Protein AF-A0A3M2WX48-F1 (afdb_monomer)

Sequence (94 aa):
LQTFLRNGGALERAIARQPGQDVIRVTAQEAGDIGVDLGRGFKRVLPTGNILKNLETNGAPEKLENLRSIEGLYQYNPSKKNWETITIFPAPAP

Radius of gyration: 15.65 Å; Cα contacts (8 Å, |Δi|>4): 173; chains: 1; bounding box: 35×32×39 Å

Structure (mmCIF, N/CA/C/O backbone):
data_AF-A0A3M2WX48-F1
#
_entry.id   AF-A0A3M2WX48-F1
#
loop_
_atom_site.group_PDB
_atom_site.id
_atom_site.type_symbol
_atom_site.label_atom_id
_atom_site.label_alt_id
_atom_site.label_comp_id
_atom_site.label_asym_id
_atom_site.label_entity_id
_atom_site.label_seq_id
_atom_site.pdbx_PDB_ins_code
_atom_site.Cartn_x
_atom_site.Cartn_y
_atom_site.Cartn_z
_atom_site.occupancy
_atom_site.B_iso_or_equiv
_atom_site.auth_seq_id
_atom_site.auth_comp_id
_atom_site.auth_asym_id
_atom_site.auth_atom_id
_atom_site.pdbx_PDB_model_num
ATOM 1 N N . LEU A 1 1 ? -4.346 -9.416 -0.751 1.00 60.59 1 LEU A N 1
ATOM 2 C CA . LEU A 1 1 ? -3.496 -8.296 -0.272 1.00 60.59 1 LEU A CA 1
ATOM 3 C C . LEU A 1 1 ? -3.902 -7.809 1.122 1.00 60.59 1 LEU A C 1
ATOM 5 O O . LEU A 1 1 ? -3.095 -7.898 2.034 1.00 60.59 1 LEU A O 1
ATOM 9 N N . GLN A 1 2 ? -5.149 -7.367 1.328 1.00 61.69 2 GLN A N 1
ATOM 10 C CA . GLN A 1 2 ? -5.603 -6.800 2.612 1.00 61.69 2 GLN A CA 1
ATOM 11 C C . GLN A 1 2 ? -5.473 -7.764 3.813 1.00 61.69 2 GLN A C 1
ATOM 13 O O . GLN A 1 2 ? -5.055 -7.343 4.888 1.00 61.69 2 GLN A O 1
ATOM 18 N N . THR A 1 3 ? -5.747 -9.060 3.616 1.00 63.69 3 THR A N 1
ATOM 19 C CA . THR A 1 3 ? -5.566 -10.113 4.635 1.00 63.69 3 THR A CA 1
ATOM 20 C C . THR A 1 3 ? -4.103 -10.300 5.044 1.00 63.69 3 THR A C 1
ATOM 22 O O . THR A 1 3 ? -3.830 -10.499 6.219 1.00 63.69 3 THR A O 1
ATOM 25 N N . PHE A 1 4 ? -3.152 -10.179 4.110 1.00 60.38 4 PHE A N 1
ATOM 26 C CA . PHE A 1 4 ? -1.718 -10.308 4.404 1.00 60.38 4 PHE A CA 1
ATOM 27 C C . PHE A 1 4 ? -1.205 -9.141 5.255 1.00 60.38 4 PHE A C 1
ATOM 29 O O . PHE A 1 4 ? -0.450 -9.35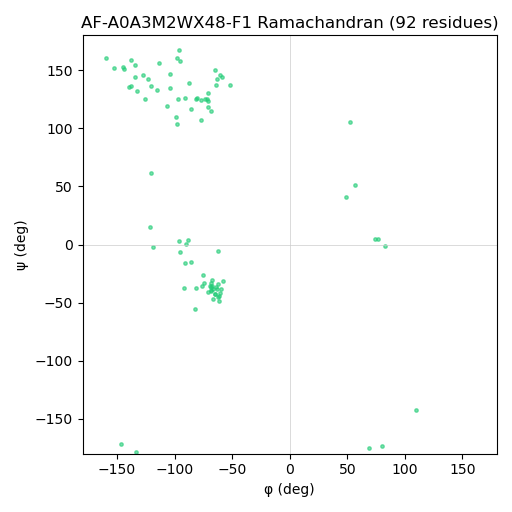4 6.197 1.00 60.38 4 PHE A O 1
ATOM 36 N N . LEU A 1 5 ? -1.667 -7.917 4.977 1.00 59.12 5 LEU A N 1
ATOM 37 C CA . LEU A 1 5 ? -1.269 -6.733 5.745 1.00 59.12 5 LEU A CA 1
ATOM 38 C C . LEU A 1 5 ? -1.824 -6.726 7.174 1.00 59.12 5 LEU A C 1
ATOM 40 O O . LEU A 1 5 ? -1.133 -6.274 8.084 1.00 59.12 5 LEU A O 1
ATOM 44 N N . ARG A 1 6 ? -3.048 -7.235 7.373 1.00 60.94 6 ARG A N 1
ATOM 45 C CA . ARG A 1 6 ? -3.674 -7.331 8.703 1.00 60.94 6 ARG A CA 1
ATOM 46 C C . ARG A 1 6 ? -3.198 -8.544 9.504 1.00 60.94 6 ARG A C 1
ATOM 48 O O . ARG A 1 6 ? -3.012 -8.432 10.702 1.00 60.94 6 ARG A O 1
ATOM 55 N N . ASN A 1 7 ? -2.971 -9.691 8.863 1.00 62.66 7 ASN A N 1
ATOM 56 C CA . ASN A 1 7 ? -2.595 -10.917 9.578 1.00 62.66 7 ASN A CA 1
ATOM 57 C C . ASN A 1 7 ? -1.072 -11.087 9.722 1.00 62.66 7 ASN A C 1
ATOM 59 O O . ASN A 1 7 ? -0.626 -11.889 10.536 1.00 62.66 7 ASN A O 1
ATOM 63 N N . GLY A 1 8 ? -0.268 -10.350 8.947 1.00 68.06 8 GLY A N 1
ATOM 64 C CA . GLY A 1 8 ? 1.199 -10.403 8.980 1.00 68.06 8 GLY A CA 1
ATOM 65 C C . GLY A 1 8 ? 1.862 -9.453 9.986 1.00 68.06 8 GLY A C 1
ATOM 66 O O . GLY A 1 8 ? 3.092 -9.339 10.008 1.00 68.06 8 GLY A O 1
ATOM 67 N N . GLY A 1 9 ? 1.083 -8.722 10.791 1.00 83.62 9 GLY A N 1
ATOM 68 C CA . GLY A 1 9 ? 1.607 -7.747 11.754 1.00 83.62 9 GLY A CA 1
ATOM 69 C C . GLY A 1 9 ? 2.135 -6.447 11.124 1.00 83.62 9 GLY A C 1
ATOM 70 O O . GLY A 1 9 ? 2.775 -5.644 11.804 1.00 83.62 9 GLY A O 1
ATOM 71 N N . ALA A 1 10 ? 1.982 -6.271 9.806 1.00 89.44 10 ALA A N 1
ATOM 72 C CA . ALA A 1 10 ? 2.597 -5.172 9.060 1.00 89.44 10 ALA A CA 1
ATOM 73 C C . ALA A 1 10 ? 1.942 -3.828 9.393 1.00 89.44 10 ALA A C 1
ATOM 75 O O . ALA A 1 10 ? 2.632 -2.824 9.573 1.00 89.44 10 ALA A O 1
ATOM 76 N N . LEU A 1 11 ? 0.613 -3.827 9.520 1.00 90.31 11 LEU A N 1
ATOM 77 C CA . LEU A 1 11 ? -0.142 -2.649 9.924 1.00 90.31 11 LEU A CA 1
ATOM 78 C C . LEU A 1 11 ? 0.209 -2.234 11.359 1.00 90.31 11 LEU A C 1
ATOM 80 O O . LEU A 1 11 ? 0.440 -1.060 11.617 1.00 90.31 11 LEU A O 1
ATOM 84 N N . GLU A 1 12 ? 0.327 -3.192 12.275 1.00 90.75 12 GLU A N 1
ATOM 85 C CA . GLU A 1 12 ? 0.697 -2.974 13.674 1.00 90.75 12 GLU A CA 1
ATOM 86 C C . GLU A 1 12 ? 2.096 -2.358 13.798 1.00 90.75 12 GLU A C 1
ATOM 88 O O . GLU A 1 12 ? 2.281 -1.379 14.524 1.00 90.75 12 GLU A O 1
ATOM 93 N N . ARG A 1 13 ? 3.074 -2.873 13.038 1.00 91.69 13 ARG A N 1
ATOM 94 C CA . ARG A 1 13 ? 4.424 -2.290 12.959 1.00 91.69 13 ARG A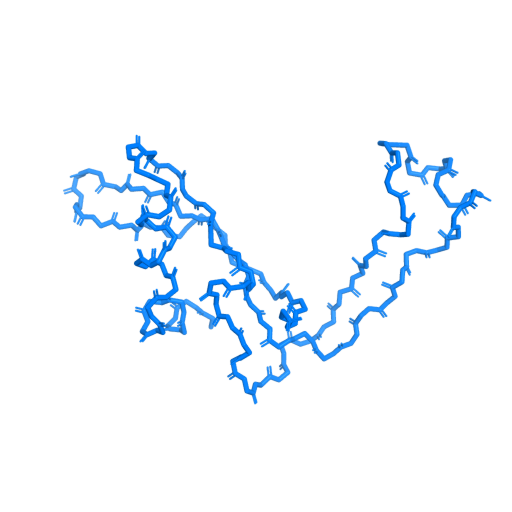 CA 1
ATOM 95 C C . ARG A 1 13 ? 4.392 -0.853 12.428 1.00 91.69 13 ARG A C 1
ATOM 97 O O . ARG A 1 13 ? 5.059 0.017 12.98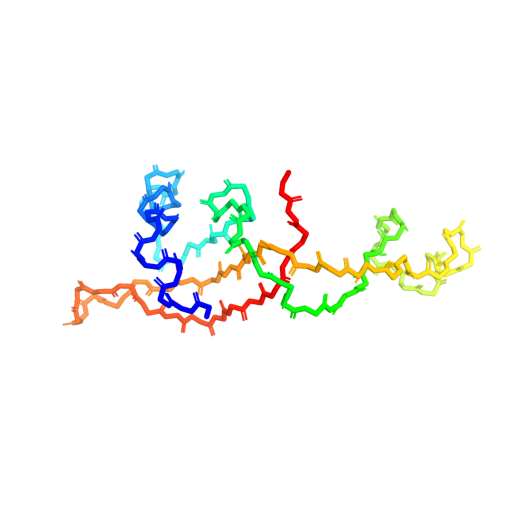9 1.00 91.69 13 ARG A O 1
ATOM 104 N N . ALA A 1 14 ? 3.581 -0.588 11.402 1.00 92.56 14 ALA A N 1
ATOM 105 C CA . ALA A 1 14 ? 3.435 0.748 10.830 1.00 92.56 14 ALA A CA 1
ATOM 106 C C . ALA A 1 14 ? 2.773 1.748 11.788 1.00 92.56 14 ALA A C 1
ATOM 108 O O . ALA A 1 14 ? 3.207 2.902 11.840 1.00 92.56 14 ALA A O 1
ATOM 109 N N . ILE A 1 15 ? 1.777 1.307 12.567 1.00 93.25 15 ILE A N 1
ATOM 110 C CA . ILE A 1 15 ? 1.145 2.096 13.637 1.00 93.25 15 ILE A CA 1
ATOM 111 C C . ILE A 1 15 ? 2.187 2.462 14.698 1.00 93.25 15 ILE A C 1
ATOM 113 O O . ILE A 1 15 ? 2.305 3.629 15.063 1.00 93.25 15 ILE A O 1
ATOM 117 N N . ALA A 1 16 ? 2.979 1.489 15.160 1.00 92.88 16 ALA A N 1
ATOM 118 C CA . ALA A 1 16 ? 4.001 1.718 16.181 1.00 92.88 16 ALA A CA 1
ATOM 119 C C . ALA A 1 16 ? 5.090 2.708 15.723 1.00 92.88 16 ALA A C 1
ATOM 121 O O . ALA A 1 16 ? 5.590 3.490 16.530 1.00 92.88 16 ALA A O 1
ATOM 122 N N . ARG A 1 17 ? 5.435 2.712 14.427 1.00 94.44 17 ARG A N 1
ATOM 123 C CA . ARG A 1 17 ? 6.406 3.651 13.836 1.00 94.44 17 ARG A CA 1
ATOM 124 C C . ARG A 1 17 ? 5.850 5.069 13.647 1.00 94.44 17 ARG A C 1
ATOM 126 O O . ARG A 1 17 ? 6.631 6.017 13.602 1.00 94.44 17 ARG A O 1
ATOM 133 N N . GLN A 1 18 ? 4.534 5.226 13.502 1.00 93.00 18 GLN A N 1
ATOM 134 C CA . GLN A 1 18 ? 3.871 6.501 13.186 1.00 93.00 18 GLN A CA 1
ATOM 135 C C . GLN A 1 18 ? 2.863 6.894 14.285 1.00 93.00 18 GLN A C 1
ATOM 137 O O . GLN A 1 18 ? 1.665 7.006 14.008 1.00 93.00 18 GLN A O 1
ATOM 142 N N . PRO A 1 19 ? 3.311 7.105 15.540 1.00 92.50 19 PRO A N 1
ATOM 143 C CA . PRO A 1 19 ? 2.407 7.401 16.646 1.00 92.50 19 PRO A CA 1
ATOM 144 C C . PRO A 1 19 ? 1.673 8.730 16.429 1.00 92.50 19 PRO A C 1
ATOM 146 O O . PRO A 1 19 ? 2.267 9.726 16.019 1.00 92.50 19 PRO A O 1
ATOM 149 N N . GLY A 1 20 ? 0.373 8.743 16.733 1.00 91.56 20 GLY A N 1
ATOM 150 C CA . GLY A 1 20 ? -0.466 9.945 16.683 1.00 91.56 20 GLY A CA 1
ATOM 151 C C . GLY A 1 20 ? -0.898 10.392 15.284 1.00 91.56 20 GLY A C 1
ATOM 152 O O . GLY A 1 20 ? -1.527 11.439 15.168 1.00 91.56 20 GLY A O 1
ATOM 153 N N . GLN A 1 21 ? -0.582 9.635 14.229 1.00 93.75 21 GLN A N 1
ATOM 154 C CA . GLN A 1 21 ? -1.096 9.925 12.890 1.00 93.75 21 GLN A CA 1
ATOM 155 C C . GLN A 1 21 ? -2.446 9.248 12.668 1.00 93.75 21 GLN A C 1
ATOM 157 O O . GLN A 1 21 ? -2.611 8.084 13.013 1.00 93.75 21 GLN A O 1
ATOM 162 N N . ASP A 1 22 ? -3.379 9.951 12.028 1.00 93.75 22 ASP A N 1
ATOM 163 C CA . ASP A 1 22 ? -4.668 9.378 11.613 1.00 93.75 22 ASP A CA 1
ATOM 164 C C . ASP A 1 22 ? -4.589 8.687 10.250 1.00 93.75 22 ASP A C 1
ATOM 166 O O . ASP A 1 22 ? -5.482 7.928 9.883 1.00 93.75 22 ASP A O 1
ATOM 170 N N . VAL A 1 23 ? -3.522 8.942 9.490 1.00 96.19 23 VAL A N 1
ATOM 171 C CA . VAL A 1 23 ? -3.224 8.284 8.218 1.00 96.19 23 VAL A CA 1
ATOM 172 C C . VAL A 1 23 ? -1.824 7.706 8.308 1.00 96.19 23 VAL A C 1
ATOM 174 O O . VAL A 1 23 ? -0.877 8.433 8.583 1.00 96.19 23 VAL A O 1
ATOM 177 N N . ILE A 1 24 ? -1.684 6.409 8.056 1.00 95.81 24 ILE A N 1
ATOM 178 C CA . ILE A 1 24 ? -0.402 5.709 8.136 1.00 95.81 24 ILE A CA 1
ATOM 179 C C . ILE A 1 24 ? -0.070 5.0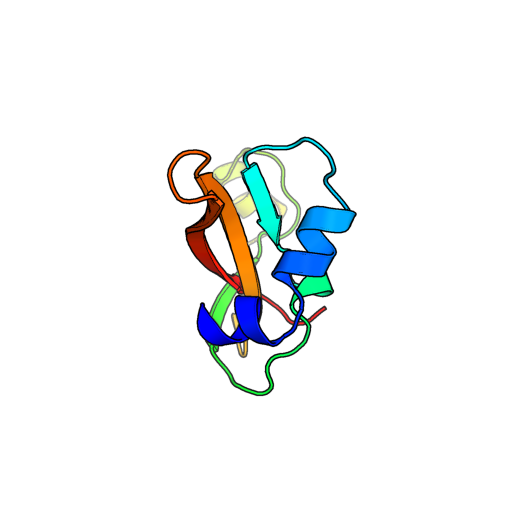36 6.818 1.00 95.81 24 ILE A C 1
ATOM 181 O O . ILE A 1 24 ? -0.931 4.462 6.141 1.00 95.81 24 ILE A O 1
ATOM 185 N N . ARG A 1 25 ? 1.216 5.071 6.478 1.00 95.44 25 ARG A N 1
ATOM 186 C CA . ARG A 1 25 ? 1.762 4.299 5.366 1.00 95.44 25 ARG A CA 1
ATOM 187 C C . ARG A 1 25 ? 2.372 3.007 5.886 1.00 95.44 25 ARG A C 1
ATOM 189 O O . ARG A 1 25 ? 3.270 3.065 6.726 1.00 95.44 25 ARG A O 1
ATOM 196 N N . VAL A 1 26 ? 1.922 1.883 5.337 1.00 94.56 26 VAL A N 1
ATOM 197 C CA . VAL A 1 26 ? 2.597 0.587 5.439 1.00 94.56 26 VAL A CA 1
A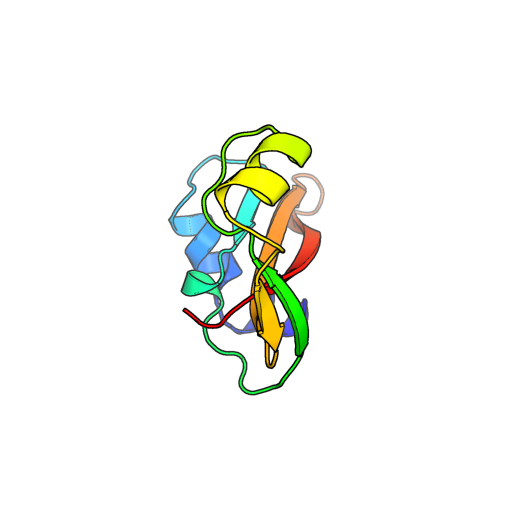TOM 198 C C . VAL A 1 26 ? 3.548 0.453 4.252 1.00 94.56 26 VAL A C 1
ATOM 200 O O . VAL A 1 26 ? 3.153 0.641 3.100 1.00 94.56 26 VAL A O 1
ATOM 203 N N . THR A 1 27 ? 4.807 0.173 4.548 1.00 93.75 27 THR A N 1
ATOM 204 C CA . THR A 1 27 ? 5.919 0.045 3.603 1.00 93.75 27 THR A CA 1
ATOM 205 C C . THR A 1 27 ? 6.190 -1.419 3.266 1.00 93.75 27 THR A C 1
ATOM 207 O O . THR A 1 27 ? 5.857 -2.313 4.047 1.00 93.75 27 THR A O 1
ATOM 210 N N . ALA A 1 28 ? 6.872 -1.669 2.144 1.00 91.31 28 ALA A N 1
ATOM 211 C CA . ALA A 1 28 ? 7.295 -3.017 1.765 1.00 91.31 28 ALA A CA 1
ATOM 212 C C . ALA A 1 28 ? 8.183 -3.672 2.839 1.00 91.31 28 ALA A C 1
ATOM 214 O O . ALA A 1 28 ? 8.108 -4.875 3.069 1.00 91.31 28 ALA A O 1
ATOM 215 N N . GLN A 1 29 ? 8.971 -2.874 3.566 1.00 91.62 29 GLN A N 1
ATOM 216 C CA . GLN A 1 29 ? 9.807 -3.366 4.659 1.00 91.62 29 GLN A CA 1
ATOM 217 C C . GLN A 1 29 ? 8.992 -3.843 5.866 1.00 91.62 29 GLN A C 1
ATOM 219 O O . GLN A 1 29 ? 9.367 -4.807 6.529 1.00 91.62 29 GLN A O 1
ATOM 224 N N . GLU A 1 30 ? 7.851 -3.208 6.136 1.00 91.25 30 GLU A N 1
ATOM 225 C CA . GLU A 1 30 ? 6.919 -3.667 7.166 1.00 91.25 30 GLU A CA 1
ATOM 226 C C . GLU A 1 30 ? 6.112 -4.877 6.694 1.00 91.25 30 GLU A C 1
ATOM 228 O O . GLU A 1 30 ? 5.829 -5.752 7.508 1.00 91.25 30 GLU A O 1
ATOM 233 N N . ALA A 1 31 ? 5.745 -4.944 5.412 1.00 89.88 31 ALA A N 1
ATOM 234 C CA . ALA A 1 31 ? 4.983 -6.053 4.840 1.00 89.88 31 ALA A CA 1
ATOM 235 C C . ALA A 1 31 ? 5.819 -7.327 4.633 1.00 89.88 31 ALA A C 1
ATOM 237 O O . ALA A 1 31 ? 5.287 -8.425 4.786 1.00 89.88 31 ALA A O 1
ATOM 238 N N . GLY A 1 32 ? 7.111 -7.184 4.328 1.00 90.12 32 GLY A N 1
ATOM 239 C CA . GLY A 1 32 ? 8.000 -8.291 3.982 1.00 90.12 32 GLY A CA 1
ATOM 240 C C . GLY A 1 32 ? 7.668 -8.925 2.629 1.00 90.12 32 GLY A C 1
ATOM 241 O O . GLY A 1 32 ? 6.806 -8.447 1.887 1.00 90.12 32 GLY A O 1
ATOM 242 N N . ASP A 1 33 ? 8.372 -10.005 2.296 1.00 91.00 33 ASP A N 1
ATOM 243 C CA . ASP A 1 33 ? 8.040 -10.854 1.149 1.00 91.00 33 ASP A CA 1
ATOM 244 C C . ASP A 1 33 ? 6.840 -11.747 1.499 1.00 91.00 33 ASP A C 1
ATOM 246 O O . ASP A 1 33 ? 6.865 -12.485 2.485 1.00 91.00 33 ASP A O 1
ATOM 250 N N . ILE A 1 34 ? 5.782 -11.682 0.693 1.00 87.44 34 ILE A N 1
ATOM 251 C CA . ILE A 1 34 ? 4.535 -12.416 0.932 1.00 87.44 34 ILE A CA 1
ATOM 252 C C . ILE A 1 34 ? 4.500 -13.808 0.281 1.00 87.44 34 ILE A C 1
ATOM 254 O O . ILE A 1 34 ? 3.487 -14.501 0.371 1.00 87.44 34 ILE A O 1
ATOM 258 N N . GLY A 1 35 ? 5.569 -14.218 -0.408 1.00 87.31 35 GLY A N 1
ATOM 259 C CA . GLY A 1 35 ? 5.723 -15.565 -0.967 1.00 87.31 35 GLY A CA 1
ATOM 260 C C . GLY A 1 35 ? 5.049 -15.812 -2.319 1.00 87.31 35 GLY A C 1
ATOM 261 O O . GLY A 1 35 ? 5.166 -16.913 -2.851 1.00 87.31 35 GLY A O 1
ATOM 262 N N . VAL A 1 36 ? 4.352 -14.822 -2.884 1.00 87.75 36 VAL A N 1
ATOM 263 C CA . VAL A 1 36 ? 3.616 -14.950 -4.153 1.00 87.75 36 VAL A CA 1
ATOM 264 C C . VAL A 1 36 ? 3.879 -13.765 -5.075 1.00 87.75 36 VAL A C 1
ATOM 266 O O . VAL A 1 36 ? 4.003 -12.634 -4.606 1.00 87.75 36 VAL A O 1
ATOM 269 N N . ASP A 1 37 ? 3.938 -14.030 -6.381 1.00 91.38 37 ASP A N 1
ATOM 270 C CA . ASP A 1 37 ? 4.044 -12.996 -7.412 1.00 91.38 37 ASP A CA 1
ATOM 271 C C . ASP A 1 37 ? 2.722 -12.221 -7.522 1.00 91.38 37 ASP A C 1
ATOM 273 O O . ASP A 1 37 ? 1.666 -12.782 -7.827 1.00 91.38 37 ASP A O 1
ATOM 277 N N . LEU A 1 38 ? 2.778 -10.921 -7.245 1.00 88.88 38 LEU A N 1
ATOM 278 C CA . LEU A 1 38 ? 1.657 -9.990 -7.347 1.00 88.88 38 LEU A CA 1
ATOM 279 C C . LEU A 1 38 ? 1.621 -9.230 -8.675 1.00 88.88 38 LEU A C 1
ATOM 281 O O . LEU A 1 38 ? 0.762 -8.364 -8.867 1.00 88.88 38 LEU A O 1
ATOM 285 N N . GLY A 1 39 ? 2.541 -9.536 -9.584 1.00 90.56 39 GLY A N 1
ATOM 286 C CA . GLY A 1 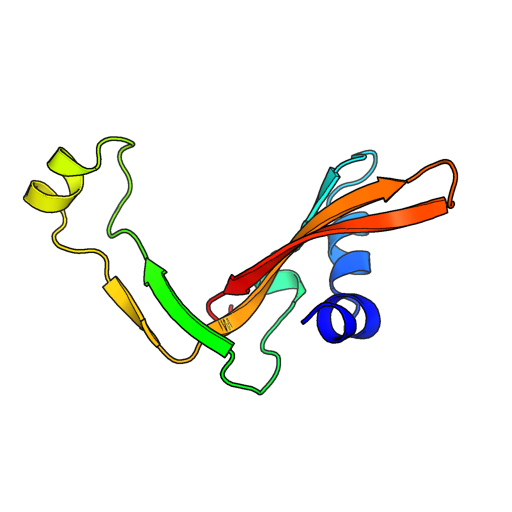39 ? 2.632 -8.974 -10.916 1.00 90.56 39 GLY A CA 1
ATOM 287 C C . GLY A 1 39 ? 3.833 -8.053 -11.083 1.00 90.56 39 GLY A C 1
ATOM 288 O O . GLY A 1 39 ? 4.932 -8.305 -10.594 1.00 90.56 39 GLY A O 1
ATOM 289 N N . ARG A 1 40 ? 3.621 -6.973 -11.834 1.00 90.12 40 ARG A N 1
ATOM 290 C CA . ARG A 1 40 ? 4.692 -6.125 -12.360 1.00 90.12 40 ARG A CA 1
ATOM 291 C C . ARG A 1 40 ? 4.406 -4.647 -12.175 1.00 90.12 40 ARG A C 1
ATOM 293 O O . ARG A 1 40 ? 3.251 -4.226 -12.139 1.00 90.12 40 ARG A O 1
ATOM 300 N N . GLY A 1 41 ? 5.468 -3.859 -12.129 1.00 85.88 41 GLY A N 1
ATOM 301 C CA . GLY A 1 41 ? 5.417 -2.410 -12.013 1.00 85.88 41 GLY A CA 1
ATOM 302 C C . GLY A 1 41 ? 6.566 -1.745 -12.755 1.00 85.88 41 GLY A C 1
ATOM 303 O O . GLY A 1 41 ? 7.314 -2.384 -13.491 1.00 85.88 41 GLY A O 1
ATOM 304 N N . PHE A 1 42 ? 6.700 -0.440 -12.554 1.00 83.00 42 PHE A N 1
ATOM 305 C CA . PHE A 1 42 ? 7.781 0.345 -13.132 1.00 83.00 42 PHE A CA 1
ATOM 306 C C . PHE A 1 42 ? 8.405 1.222 -12.055 1.00 83.00 42 PHE A C 1
ATOM 308 O O . PHE A 1 42 ? 7.693 1.917 -11.327 1.00 83.00 42 PHE A O 1
ATOM 315 N N . LYS A 1 43 ? 9.733 1.220 -11.970 1.00 78.25 43 LYS A N 1
ATOM 316 C CA . LYS A 1 43 ? 10.499 2.108 -11.097 1.00 78.25 43 LYS A CA 1
ATOM 317 C C . LYS A 1 43 ? 11.123 3.216 -11.931 1.00 78.25 43 LYS A C 1
ATOM 319 O O . LYS A 1 43 ? 11.688 2.981 -12.995 1.00 78.25 43 LYS A O 1
ATOM 324 N N . ARG A 1 44 ? 11.020 4.456 -11.451 1.00 68.62 44 ARG A N 1
ATOM 325 C CA . ARG A 1 44 ? 11.710 5.581 -12.089 1.00 68.62 44 ARG A CA 1
ATOM 326 C C . ARG A 1 44 ? 13.208 5.470 -11.832 1.00 68.62 44 ARG A C 1
ATOM 328 O O . ARG A 1 44 ? 13.623 5.354 -10.679 1.00 68.62 44 ARG A O 1
ATOM 335 N N . VAL A 1 45 ? 13.999 5.580 -12.891 1.00 65.06 45 VAL A N 1
ATOM 336 C CA . VAL A 1 45 ? 15.448 5.748 -12.788 1.00 65.06 45 VAL A CA 1
ATOM 337 C C . VAL A 1 45 ? 15.699 7.212 -12.401 1.00 65.06 45 VAL A C 1
ATOM 339 O O . VAL A 1 45 ? 15.445 8.106 -13.201 1.00 65.06 45 VAL A O 1
ATOM 342 N N . LEU A 1 46 ? 16.104 7.442 -11.142 1.00 62.38 46 LEU A N 1
ATOM 343 C CA . LEU A 1 46 ? 16.500 8.733 -10.539 1.00 62.38 46 LEU A CA 1
ATOM 344 C C . LEU A 1 46 ? 15.477 9.891 -10.706 1.00 62.38 46 LEU A C 1
ATOM 346 O O . LEU A 1 46 ? 15.364 10.487 -11.776 1.00 62.38 46 LEU A O 1
ATOM 350 N N . PRO A 1 47 ? 14.721 10.282 -9.662 1.00 55.12 47 PRO A N 1
ATOM 351 C CA . PRO A 1 47 ? 13.661 11.267 -9.824 1.00 55.12 47 PRO A CA 1
ATOM 352 C C . PRO A 1 47 ? 14.184 12.705 -9.709 1.00 55.12 47 PRO A C 1
ATOM 354 O O . PRO A 1 47 ? 14.536 13.169 -8.628 1.00 55.12 47 PRO A O 1
ATOM 357 N N . THR A 1 48 ? 14.079 13.469 -10.794 1.00 55.56 48 THR A N 1
ATOM 358 C CA . THR A 1 48 ? 13.576 14.845 -10.664 1.00 55.56 48 THR A CA 1
ATOM 359 C C . THR A 1 48 ? 12.073 14.842 -10.962 1.00 55.56 48 THR A C 1
ATOM 361 O O . THR A 1 48 ? 11.563 13.922 -11.600 1.00 55.56 48 THR A O 1
ATOM 364 N N . GLY A 1 49 ? 11.303 15.825 -10.493 1.00 56.81 49 GLY A N 1
ATOM 365 C CA . GLY A 1 49 ? 9.847 15.868 -10.720 1.00 56.81 49 GLY A CA 1
ATOM 366 C C . GLY A 1 49 ? 9.415 15.966 -12.197 1.00 56.81 49 GLY A C 1
ATOM 367 O O . GLY A 1 49 ? 8.226 15.884 -12.488 1.00 56.81 49 GLY A O 1
ATOM 368 N N . ASN A 1 50 ? 10.353 16.119 -13.139 1.00 69.12 50 ASN A N 1
ATOM 369 C CA . ASN A 1 50 ? 10.081 16.347 -14.556 1.00 69.12 50 ASN A CA 1
ATOM 370 C C . ASN A 1 50 ? 10.195 15.049 -15.380 1.00 69.12 50 ASN A C 1
ATOM 372 O O . ASN A 1 50 ? 11.283 14.525 -15.600 1.00 69.12 50 ASN A O 1
ATOM 376 N N . ILE A 1 51 ? 9.050 14.543 -15.850 1.00 66.31 51 ILE A N 1
ATOM 377 C CA . ILE A 1 51 ? 8.931 13.265 -16.574 1.00 66.31 51 ILE A CA 1
ATOM 378 C C . ILE A 1 51 ? 9.705 13.268 -17.895 1.00 66.31 51 ILE A C 1
ATOM 380 O O . ILE A 1 51 ? 10.413 12.304 -18.171 1.00 66.31 51 ILE A O 1
ATOM 384 N N . LEU A 1 52 ? 9.590 14.338 -18.686 1.00 69.06 52 LEU A N 1
ATOM 385 C CA . LEU A 1 52 ? 10.245 14.437 -19.993 1.00 69.06 52 LEU A CA 1
ATOM 386 C C . LEU A 1 52 ? 11.762 14.494 -19.826 1.00 69.06 52 LEU A C 1
ATOM 388 O O . LEU A 1 52 ? 12.488 13.714 -20.435 1.00 69.06 52 LEU A O 1
ATOM 392 N N . LYS A 1 53 ? 12.226 15.334 -18.896 1.00 67.56 53 LYS A N 1
ATOM 393 C CA . LYS A 1 53 ? 13.652 15.473 -18.605 1.00 67.56 53 LYS A CA 1
ATOM 394 C C . LYS A 1 53 ? 14.263 14.176 -18.069 1.00 67.56 53 LYS A C 1
ATOM 396 O O . LYS A 1 53 ? 15.384 13.837 -18.432 1.00 67.56 53 LYS A O 1
ATOM 401 N N . ASN A 1 54 ? 13.538 13.427 -17.237 1.00 65.81 54 ASN A N 1
ATOM 402 C CA . ASN A 1 54 ? 14.016 12.126 -16.766 1.00 65.81 54 ASN A CA 1
ATOM 403 C C . ASN A 1 54 ? 14.087 11.090 -17.894 1.00 65.81 54 ASN A C 1
ATOM 405 O O . ASN A 1 54 ? 15.000 10.280 -17.873 1.00 65.81 54 ASN A O 1
ATOM 409 N N . LEU A 1 55 ? 13.165 11.101 -18.864 1.00 65.75 55 LEU A N 1
ATOM 410 C CA . LEU A 1 55 ? 13.221 10.161 -19.988 1.00 65.75 55 LEU A CA 1
ATOM 411 C C . LEU A 1 55 ? 14.463 10.408 -20.854 1.00 65.75 55 LEU A C 1
ATOM 413 O O . LEU A 1 55 ? 15.145 9.460 -21.231 1.00 65.75 55 LEU A O 1
ATOM 417 N N . GLU A 1 56 ? 14.775 11.678 -21.115 1.00 71.88 56 GLU A N 1
ATOM 418 C CA . GLU A 1 56 ? 15.963 12.082 -21.876 1.00 71.88 56 GLU A CA 1
ATOM 419 C C . GLU A 1 56 ? 17.270 11.811 -21.117 1.00 71.88 56 GLU A C 1
ATOM 421 O O . GLU A 1 56 ? 18.255 11.397 -21.719 1.00 71.88 56 GLU A O 1
ATOM 426 N N . THR A 1 57 ? 17.285 12.035 -19.798 1.00 69.06 57 THR A N 1
ATOM 427 C CA . THR A 1 57 ? 18.519 11.990 -18.989 1.00 69.06 57 THR A CA 1
ATOM 428 C C . THR A 1 57 ? 18.787 10.610 -18.382 1.00 69.06 57 THR A C 1
ATOM 430 O O . THR A 1 57 ? 19.933 10.182 -18.297 1.00 69.06 57 THR A O 1
ATOM 433 N N . ASN A 1 58 ? 17.736 9.911 -17.950 1.00 68.56 58 ASN A N 1
ATOM 434 C CA . ASN A 1 58 ? 17.821 8.685 -17.148 1.00 68.56 58 ASN A CA 1
ATOM 435 C C . ASN A 1 58 ? 17.206 7.465 -17.854 1.00 68.56 58 ASN A C 1
ATOM 437 O O . ASN A 1 58 ? 17.249 6.361 -17.313 1.00 68.56 58 ASN A O 1
ATOM 441 N N . GLY A 1 59 ? 16.647 7.651 -19.053 1.00 68.88 59 GLY A N 1
ATOM 442 C CA . GLY A 1 59 ? 16.040 6.588 -19.842 1.00 68.88 59 GLY A CA 1
ATOM 443 C C . GLY A 1 59 ? 14.623 6.211 -19.406 1.00 68.88 59 GLY A C 1
ATOM 444 O O . GLY A 1 59 ? 13.980 6.864 -18.577 1.00 68.88 59 GLY A O 1
ATOM 445 N N . ALA A 1 60 ? 14.102 5.151 -20.026 1.00 71.94 60 ALA A N 1
ATOM 446 C CA . ALA A 1 60 ? 12.773 4.633 -19.723 1.00 71.94 60 ALA A CA 1
ATOM 447 C C . ALA A 1 60 ? 12.701 4.086 -18.282 1.00 71.94 60 ALA A C 1
ATOM 449 O O . ALA A 1 60 ? 13.701 3.580 -17.770 1.00 71.94 60 ALA A O 1
ATOM 450 N N . PRO A 1 61 ? 11.526 4.144 -17.622 1.00 77.94 61 PRO A N 1
ATOM 451 C CA . PRO A 1 61 ? 11.324 3.479 -16.342 1.00 77.94 61 PRO A CA 1
ATOM 452 C C . PRO A 1 61 ? 11.731 2.005 -16.402 1.00 77.94 61 PRO A C 1
ATOM 454 O O . PRO A 1 61 ? 11.393 1.292 -17.348 1.00 77.94 61 PRO A O 1
ATOM 457 N N . GLU A 1 62 ? 12.418 1.546 -15.364 1.00 83.19 62 GLU A N 1
ATOM 458 C CA . GLU A 1 62 ? 12.820 0.155 -15.233 1.00 83.19 62 GLU A CA 1
ATOM 459 C C . GLU A 1 62 ? 11.582 -0.692 -14.941 1.00 83.19 62 GLU A C 1
ATOM 461 O O . GLU A 1 62 ? 10.852 -0.443 -13.975 1.00 83.19 62 GLU A O 1
ATOM 466 N N . LYS A 1 63 ? 11.329 -1.690 -15.788 1.00 84.88 63 LYS A N 1
ATOM 467 C CA . LYS A 1 63 ? 10.267 -2.664 -15.559 1.00 84.88 63 LYS A CA 1
ATOM 468 C C . LYS A 1 63 ? 10.682 -3.583 -14.416 1.00 84.88 63 LYS A C 1
ATOM 470 O O . LYS A 1 63 ? 11.721 -4.228 -14.490 1.00 84.88 63 LYS A O 1
ATOM 475 N N . LEU A 1 64 ? 9.839 -3.674 -13.397 1.00 88.06 64 LEU A N 1
ATOM 476 C CA . LEU A 1 64 ? 10.003 -4.611 -12.296 1.00 88.06 64 LEU A CA 1
ATOM 477 C C . LEU A 1 64 ? 8.975 -5.724 -12.445 1.00 88.06 64 LEU A C 1
ATOM 479 O O . LEU A 1 64 ? 7.774 -5.466 -12.451 1.00 88.06 64 LEU A O 1
ATOM 483 N N . GLU A 1 65 ? 9.459 -6.948 -12.584 1.00 91.00 65 GLU A N 1
ATOM 484 C CA . GLU A 1 65 ? 8.650 -8.166 -12.545 1.00 91.00 65 GLU A CA 1
ATOM 485 C C . GLU A 1 65 ? 8.686 -8.762 -11.136 1.00 91.00 65 GLU A C 1
ATOM 487 O O . GLU A 1 65 ? 9.537 -8.388 -10.325 1.00 91.00 65 GLU A O 1
ATOM 492 N N . ASN A 1 66 ? 7.804 -9.725 -10.869 1.00 91.19 66 ASN A N 1
ATOM 493 C CA . ASN A 1 66 ? 7.811 -10.500 -9.633 1.00 91.19 66 ASN A CA 1
ATOM 494 C C . ASN A 1 66 ? 7.723 -9.619 -8.375 1.00 91.19 66 ASN A C 1
ATOM 496 O O . ASN A 1 66 ? 8.548 -9.710 -7.459 1.00 91.19 66 ASN A 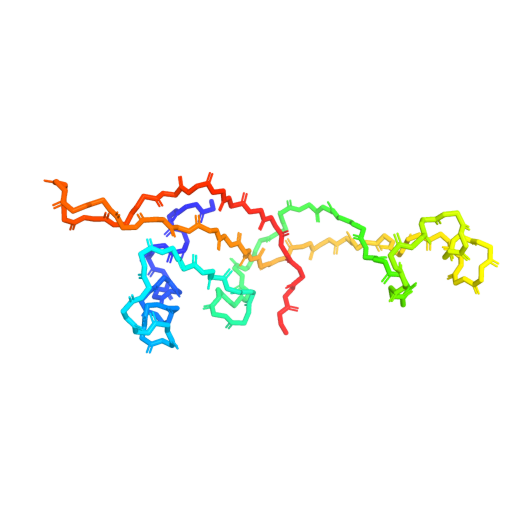O 1
ATOM 500 N N . LEU A 1 67 ? 6.741 -8.714 -8.343 1.00 93.19 67 LEU A N 1
ATOM 501 C CA . LEU A 1 67 ? 6.469 -7.897 -7.164 1.00 93.19 67 LEU A CA 1
ATOM 502 C C . LEU A 1 67 ? 5.924 -8.800 -6.058 1.00 93.19 67 LEU A C 1
ATOM 504 O O . LEU A 1 67 ? 4.847 -9.367 -6.188 1.00 93.19 67 LEU A O 1
ATOM 508 N N . ARG A 1 68 ? 6.674 -8.940 -4.968 1.00 93.06 68 ARG A N 1
ATOM 509 C CA . ARG A 1 68 ? 6.389 -9.909 -3.899 1.00 93.06 68 ARG A CA 1
ATOM 510 C C . ARG A 1 68 ? 6.183 -9.272 -2.531 1.00 93.06 68 ARG A C 1
ATOM 512 O O . ARG A 1 68 ? 6.211 -9.957 -1.518 1.00 93.06 68 ARG A O 1
ATOM 519 N N . SER A 1 69 ? 5.969 -7.965 -2.480 1.00 92.88 69 SER A N 1
ATOM 520 C CA . SER A 1 69 ? 5.597 -7.253 -1.261 1.00 92.88 69 SER A CA 1
ATOM 521 C C . SER A 1 69 ? 4.433 -6.309 -1.521 1.00 92.88 69 SER A C 1
ATOM 523 O O . SER A 1 69 ? 3.871 -6.258 -2.617 1.00 92.88 69 SER A O 1
ATOM 525 N N . ILE A 1 70 ? 4.020 -5.588 -0.488 1.00 91.31 70 ILE A N 1
ATOM 526 C CA . ILE A 1 70 ? 2.839 -4.747 -0.506 1.00 91.31 70 ILE A CA 1
ATOM 527 C C . ILE A 1 70 ? 3.150 -3.431 0.197 1.00 91.31 70 ILE A C 1
ATOM 529 O O . ILE A 1 70 ? 3.706 -3.415 1.291 1.00 91.31 70 ILE A O 1
ATOM 533 N N . GLU A 1 71 ? 2.698 -2.334 -0.396 1.00 92.56 71 GLU A N 1
ATOM 534 C CA . GLU A 1 71 ? 2.549 -1.062 0.298 1.00 92.56 71 GLU A CA 1
ATOM 535 C C . GLU A 1 71 ? 1.076 -0.679 0.399 1.00 92.56 71 GLU A C 1
ATOM 537 O O . GLU A 1 71 ? 0.234 -1.108 -0.397 1.00 92.56 71 GLU A O 1
ATOM 542 N N . GLY A 1 72 ? 0.747 0.143 1.389 1.00 92.75 72 GLY A N 1
ATOM 543 C CA . GLY A 1 72 ? -0.616 0.614 1.557 1.00 92.75 72 GLY A CA 1
ATOM 544 C C . GLY A 1 72 ? -0.727 1.874 2.392 1.00 92.75 72 GLY A C 1
ATOM 545 O O . GLY A 1 72 ? 0.164 2.223 3.164 1.00 92.75 72 GLY A O 1
ATOM 546 N N . LEU A 1 73 ? -1.858 2.547 2.234 1.00 95.56 73 LEU A N 1
ATOM 547 C CA . LEU A 1 73 ? -2.280 3.675 3.051 1.00 95.56 73 LEU A CA 1
ATOM 548 C C . LEU A 1 73 ? -3.543 3.286 3.801 1.00 95.56 73 LEU A C 1
ATOM 550 O O . LEU A 1 73 ? -4.490 2.746 3.220 1.00 95.56 73 LEU A O 1
ATOM 554 N N . TYR A 1 74 ? -3.545 3.584 5.091 1.00 95.19 74 TYR A N 1
ATOM 555 C CA . TYR A 1 74 ? -4.651 3.312 5.991 1.00 95.19 74 TYR A CA 1
ATOM 556 C C . TYR A 1 74 ? -5.033 4.581 6.727 1.00 95.19 74 TYR A C 1
ATOM 558 O O . TYR A 1 74 ? -4.165 5.384 7.054 1.00 95.19 74 TYR A O 1
ATOM 566 N N . GLN A 1 75 ? -6.319 4.731 7.012 1.00 96.56 75 GLN A N 1
ATOM 567 C CA . GLN A 1 75 ? -6.849 5.813 7.826 1.00 96.56 75 GLN A CA 1
ATOM 568 C C . GLN A 1 75 ? -7.558 5.245 9.046 1.00 96.56 75 GLN A C 1
ATOM 570 O O . GLN A 1 75 ? -8.313 4.278 8.937 1.00 96.56 75 GLN A O 1
ATOM 575 N N . TYR A 1 76 ? -7.327 5.838 10.209 1.00 96.12 76 TYR A N 1
ATOM 576 C CA . TYR A 1 76 ? -8.052 5.479 11.410 1.00 96.12 76 TYR A CA 1
ATOM 577 C C . TYR A 1 76 ? -9.478 6.027 11.341 1.00 96.12 76 TYR A C 1
ATOM 579 O O . TYR A 1 76 ? -9.698 7.221 11.143 1.00 96.12 76 TYR A O 1
ATOM 587 N N . ASN A 1 77 ? -10.459 5.144 11.510 1.00 95.06 77 ASN A N 1
ATOM 588 C CA . ASN A 1 77 ? -11.861 5.505 11.630 1.00 95.06 77 ASN A CA 1
ATOM 589 C C . ASN A 1 77 ? -12.238 5.541 13.124 1.00 95.06 77 ASN A C 1
ATOM 591 O O . ASN A 1 77 ? -12.429 4.475 13.725 1.00 95.06 77 ASN A O 1
ATOM 595 N N . PRO A 1 78 ? -12.380 6.732 13.742 1.00 93.50 78 PRO A N 1
ATOM 596 C CA . PRO A 1 78 ? -12.643 6.845 15.175 1.00 93.50 78 PRO A CA 1
ATOM 597 C C . PRO A 1 78 ? -14.028 6.319 15.565 1.00 93.50 78 PRO A C 1
ATOM 599 O O . PRO A 1 78 ? -14.190 5.775 16.657 1.00 93.50 78 PRO A O 1
ATOM 602 N N . SER A 1 79 ? -15.017 6.409 14.670 1.00 95.69 79 SER A N 1
ATOM 603 C CA . SER A 1 79 ? -16.372 5.902 14.915 1.00 95.69 79 SER A CA 1
ATOM 604 C C . SER A 1 79 ? -16.409 4.375 14.990 1.00 95.69 79 SER A C 1
ATOM 606 O O . SER A 1 79 ? -17.150 3.818 15.795 1.00 95.69 79 SER A O 1
ATOM 608 N N . LYS A 1 80 ? -15.592 3.692 14.178 1.00 92.88 80 LYS A N 1
ATOM 609 C CA . LYS A 1 80 ? -15.497 2.221 14.152 1.00 92.88 80 LYS A CA 1
ATOM 610 C C . LYS A 1 80 ? -14.362 1.662 15.011 1.00 92.88 80 LYS A C 1
ATOM 612 O O . LYS A 1 80 ? -14.251 0.445 15.132 1.00 92.88 80 LYS A O 1
ATOM 617 N N . LYS A 1 81 ? -13.517 2.532 15.574 1.00 91.12 81 LYS A N 1
ATOM 618 C CA . LYS A 1 81 ? -12.288 2.178 16.303 1.00 91.12 81 LYS A CA 1
ATOM 619 C C . LYS A 1 81 ? -11.409 1.188 15.530 1.00 91.12 81 LYS A C 1
ATOM 621 O O . LYS A 1 81 ? -10.888 0.230 16.095 1.00 91.12 81 LYS A O 1
ATOM 626 N N . ASN A 1 82 ? -11.282 1.389 14.220 1.00 91.56 82 ASN A N 1
ATOM 627 C CA . ASN A 1 82 ? -10.538 0.492 13.339 1.00 91.56 82 ASN A CA 1
ATOM 628 C C . ASN A 1 82 ? -9.829 1.282 12.238 1.00 91.56 82 ASN A C 1
ATOM 630 O O . ASN A 1 82 ? -10.292 2.337 11.816 1.00 91.56 82 ASN A O 1
ATOM 634 N N . TRP A 1 83 ? -8.726 0.734 11.747 1.00 93.19 83 TRP A N 1
ATOM 635 C CA . TRP A 1 83 ? -8.026 1.221 10.569 1.00 93.19 83 TRP A CA 1
ATOM 636 C C . TRP A 1 83 ? -8.718 0.724 9.306 1.00 93.19 83 TRP A C 1
ATOM 638 O O . TRP A 1 83 ? -8.906 -0.481 9.119 1.00 93.19 83 TRP A O 1
ATOM 648 N N . GLU A 1 84 ? -9.072 1.641 8.419 1.00 93.50 84 GLU A N 1
ATOM 649 C CA . GLU A 1 84 ? -9.663 1.370 7.115 1.00 93.50 84 GLU A CA 1
ATOM 650 C C . GLU A 1 84 ? -8.619 1.563 6.019 1.00 93.50 84 GLU A C 1
ATOM 652 O O . GLU A 1 84 ? -7.704 2.375 6.126 1.00 93.50 84 GLU A O 1
ATOM 657 N N . THR A 1 85 ? -8.720 0.761 4.965 1.00 93.62 85 THR A N 1
ATOM 658 C CA . THR A 1 85 ? -7.788 0.836 3.843 1.00 93.62 85 THR A CA 1
ATOM 659 C C . THR A 1 85 ? -8.194 1.970 2.915 1.00 93.62 85 THR A C 1
ATOM 661 O O . THR A 1 85 ? -9.307 1.952 2.401 1.00 93.62 85 THR A O 1
ATOM 664 N N . ILE A 1 86 ? -7.270 2.894 2.644 1.00 95.00 86 ILE A N 1
ATOM 665 C CA . ILE A 1 86 ? -7.410 3.865 1.554 1.00 95.00 86 ILE A CA 1
ATOM 666 C C . ILE A 1 86 ? -6.984 3.205 0.239 1.00 95.00 86 ILE A C 1
ATOM 668 O O . ILE A 1 86 ? -7.744 3.167 -0.722 1.00 95.00 86 ILE A O 1
ATOM 672 N N . THR A 1 87 ? -5.762 2.668 0.191 1.00 93.75 87 THR A N 1
ATOM 673 C CA . THR A 1 87 ? -5.230 1.980 -0.993 1.00 93.75 87 THR A CA 1
ATOM 674 C C . THR A 1 87 ? -4.186 0.941 -0.605 1.00 93.75 87 THR A C 1
ATOM 676 O O . THR A 1 87 ? -3.523 1.076 0.424 1.00 93.75 87 THR A O 1
ATOM 679 N N . ILE A 1 88 ? -4.051 -0.097 -1.427 1.00 91.31 88 ILE A N 1
ATOM 680 C CA . ILE A 1 88 ? -3.035 -1.143 -1.312 1.00 91.31 88 ILE A CA 1
ATOM 681 C C . ILE A 1 88 ? -2.540 -1.468 -2.717 1.00 91.31 88 ILE A C 1
ATOM 683 O O . ILE A 1 88 ? -3.354 -1.652 -3.622 1.00 91.31 88 ILE A O 1
ATOM 687 N N . PHE A 1 89 ? -1.228 -1.587 -2.891 1.00 90.88 89 PHE A N 1
ATOM 688 C CA . PHE A 1 89 ? -0.629 -1.915 -4.179 1.00 90.88 89 PHE A CA 1
ATOM 689 C C . PHE A 1 89 ? 0.605 -2.819 -4.025 1.00 90.88 89 PHE A C 1
ATOM 691 O O . PHE A 1 89 ? 1.277 -2.777 -2.990 1.00 90.88 89 PHE A O 1
ATOM 698 N N . PRO A 1 90 ? 0.903 -3.659 -5.036 1.00 92.25 90 PRO A N 1
ATOM 699 C CA . PRO A 1 90 ? 2.125 -4.454 -5.071 1.00 92.25 90 PRO A CA 1
ATOM 700 C C . PRO A 1 90 ? 3.384 -3.588 -5.021 1.00 92.25 90 PRO A C 1
ATOM 702 O O . PRO A 1 90 ? 3.443 -2.520 -5.632 1.00 92.25 90 PRO A O 1
ATOM 705 N N . ALA A 1 91 ? 4.408 -4.087 -4.342 1.00 91.81 91 ALA A N 1
ATOM 706 C CA . ALA A 1 91 ? 5.706 -3.448 -4.208 1.00 91.81 91 ALA A CA 1
ATOM 707 C C . ALA A 1 91 ? 6.840 -4.477 -4.363 1.00 91.81 91 ALA A C 1
ATOM 709 O O . ALA A 1 91 ? 6.614 -5.681 -4.189 1.00 91.81 91 ALA A O 1
ATOM 710 N N . PRO A 1 92 ? 8.064 -4.033 -4.698 1.00 90.19 92 PRO A N 1
ATOM 711 C CA . PRO A 1 92 ? 9.236 -4.902 -4.671 1.00 90.19 92 PRO A CA 1
ATOM 712 C C . PRO A 1 92 ? 9.468 -5.433 -3.254 1.00 90.19 92 PRO A C 1
ATOM 714 O 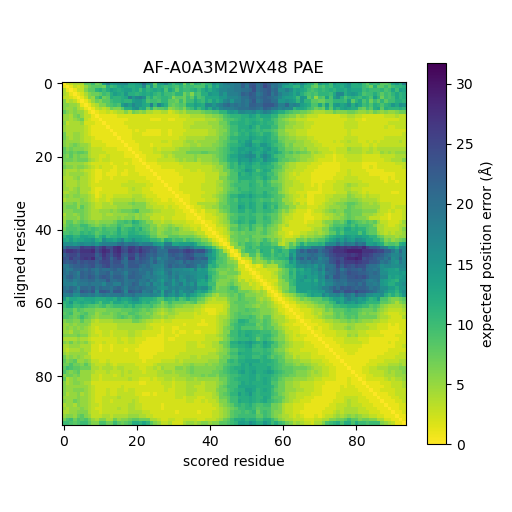O . PRO A 1 92 ? 9.196 -4.724 -2.285 1.00 90.19 92 PRO A O 1
ATOM 717 N N . ALA A 1 93 ? 9.966 -6.665 -3.130 1.00 88.00 93 ALA A N 1
ATOM 718 C CA . ALA A 1 93 ? 10.398 -7.176 -1.831 1.00 88.00 93 ALA A CA 1
ATOM 719 C C . ALA A 1 93 ? 11.577 -6.338 -1.282 1.00 88.00 93 ALA A C 1
ATOM 721 O O . ALA A 1 93 ? 12.391 -5.878 -2.090 1.00 88.00 93 ALA A O 1
ATOM 722 N N . PRO A 1 94 ? 11.622 -6.087 0.043 1.00 83.94 94 PRO A N 1
ATOM 723 C CA . PRO A 1 94 ? 12.700 -5.337 0.689 1.00 83.94 94 PRO A CA 1
ATOM 724 C C . PRO A 1 94 ? 14.052 -6.060 0.643 1.00 83.94 94 PRO A C 1
ATOM 726 O O . PRO A 1 94 ? 14.063 -7.310 0.564 1.00 83.94 94 PRO A O 1
#

Mean predicted aligned error: 7.28 Å

Secondary structure (DSSP, 8-state):
-HHHHHHTTHHHHHHHHSTT-SEEEEPHHHH---SS----EEE-SS--S-HHHHHHHH-SPEEE----EEEEEEEEETTTTEEEEEEEEEE---

pLDDT: mean 84.07, std 12.43, range [55.12, 96.56]

Nearest PDB structures (foldseek):
  8ek6-assembly1_L  TM=4.924E-01  e=2.933E+00  Homo sapiens
  6f9n-assembly1_A  TM=4.350E-01  e=3.579E+00  Homo sapiens
  8fj5-assembly1_A  TM=2.159E-01  e=7.793E-01  Haloferax volcanii DS2
  8f2v-assembly1_C  TM=2.569E-01  e=9.508E-01  Homo sapiens
  8gi2-assembly1_A  TM=2.487E-01  e=4.985E+00  Natrinema sp. J7-2

Foldsee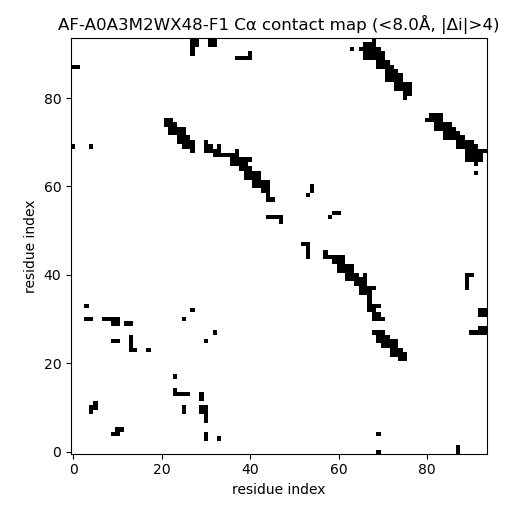k 3Di:
DVCLCVVVCQVVVQCVVDDPDQKTKRDLASSAFQPFFPFKDWAQQDDDPDPVVSCVVVNDTDIGGRQGGKMFMWGQDPVVRDIDTPDMDGHHGD

Solvent-accessible surface area (backbone atoms only — not comparable to full-atom values): 5376 Å² total; per-residue (Å²): 111,72,65,57,39,67,74,64,50,12,49,61,52,30,47,70,75,45,74,94,55,59,62,44,65,33,42,23,72,52,48,30,68,70,87,51,74,67,42,70,53,71,46,76,48,70,88,63,97,47,68,68,61,28,40,77,74,50,41,72,59,44,77,41,70,65,16,21,14,35,31,34,35,33,34,60,37,79,93,76,74,42,76,42,78,75,47,74,46,70,25,60,52,107

Organism: Pseudomonas syringae pv. maculicola (NCBI:txid59511)